Protein AF-A0AAV9DLZ5-F1 (afdb_monomer_lite)

pLDDT: mean 84.82, std 14.74, range [42.62, 97.44]

Organism: Acorus calamus (NCBI:txid4465)

Structure (mmCIF, N/CA/C/O backbone):
data_AF-A0AAV9DLZ5-F1
#
_entry.id   AF-A0AAV9DLZ5-F1
#
loop_
_atom_site.group_PDB
_atom_site.id
_atom_site.type_symbol
_atom_site.label_atom_id
_atom_site.label_alt_id
_atom_site.label_comp_id
_atom_site.label_asym_id
_atom_site.label_entity_id
_atom_site.lab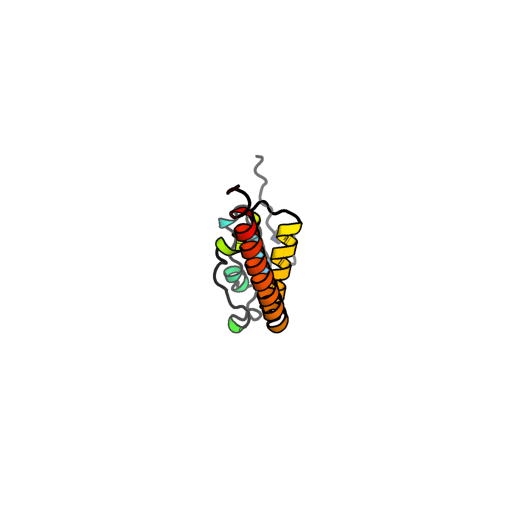el_seq_id
_atom_site.pdbx_PDB_ins_code
_atom_site.Cartn_x
_atom_s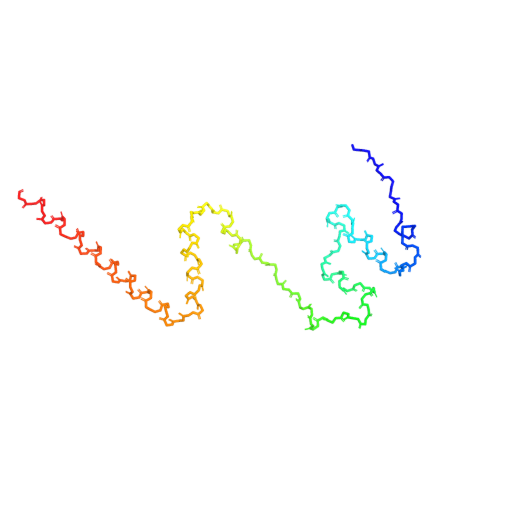ite.Cartn_y
_atom_site.Cartn_z
_atom_site.occupancy
_atom_site.B_iso_or_equiv
_atom_site.auth_seq_id
_atom_site.auth_comp_id
_atom_site.auth_asym_id
_atom_site.auth_atom_id
_atom_site.pdbx_PDB_model_num
ATOM 1 N N . MET A 1 1 ? 12.982 11.615 25.466 1.00 60.56 1 MET A N 1
ATOM 2 C CA . MET A 1 1 ? 11.777 12.144 24.781 1.00 60.56 1 MET A CA 1
ATOM 3 C C . MET A 1 1 ? 10.725 12.467 25.835 1.00 60.56 1 MET A C 1
ATOM 5 O O . MET A 1 1 ? 10.533 11.648 26.725 1.00 60.56 1 MET A O 1
ATOM 9 N N . ARG A 1 2 ? 10.081 13.643 25.800 1.00 72.31 2 ARG A N 1
ATOM 10 C CA . ARG A 1 2 ? 8.965 13.945 26.718 1.00 72.31 2 ARG A CA 1
ATOM 11 C C . ARG A 1 2 ? 7.779 13.046 26.352 1.00 72.31 2 ARG A C 1
ATOM 13 O O . ARG A 1 2 ? 7.341 13.089 25.205 1.00 72.31 2 ARG A O 1
ATOM 20 N N . LYS A 1 3 ? 7.277 12.238 27.293 1.00 67.94 3 LYS A N 1
ATOM 21 C CA . LYS A 1 3 ? 6.024 11.494 27.100 1.00 67.94 3 LYS A CA 1
ATOM 22 C C . LYS A 1 3 ? 4.888 12.515 27.035 1.00 67.94 3 LYS A C 1
ATOM 24 O O . LYS A 1 3 ? 4.614 13.182 28.028 1.00 67.94 3 LYS A O 1
ATOM 29 N N . LYS A 1 4 ? 4.287 12.690 25.856 1.00 77.69 4 LYS A N 1
ATOM 30 C CA . LYS A 1 4 ? 3.040 13.449 25.726 1.00 77.69 4 LYS A CA 1
ATOM 31 C C . LYS A 1 4 ? 1.913 12.572 26.258 1.00 77.69 4 LYS A C 1
ATOM 33 O O . LYS A 1 4 ? 1.814 11.412 25.867 1.00 77.69 4 LYS A O 1
ATOM 38 N N . THR A 1 5 ? 1.096 13.119 27.147 1.00 82.00 5 THR A N 1
ATOM 39 C CA . THR A 1 5 ? -0.140 12.467 27.579 1.00 82.00 5 THR A CA 1
ATOM 40 C C . THR A 1 5 ? -1.044 12.293 26.364 1.00 82.00 5 THR A C 1
ATOM 42 O O . THR A 1 5 ? -1.199 13.230 25.576 1.00 82.00 5 THR A O 1
ATOM 45 N N . LEU A 1 6 ? -1.598 11.094 26.189 1.00 83.19 6 LEU A N 1
ATOM 46 C CA . LEU A 1 6 ? -2.576 10.840 25.138 1.00 83.19 6 LEU A CA 1
ATOM 47 C C . LEU A 1 6 ? -3.831 11.666 25.429 1.00 83.19 6 LEU A C 1
ATOM 49 O O . LEU A 1 6 ? -4.331 11.666 26.552 1.00 83.19 6 LEU A O 1
ATOM 53 N N . VAL A 1 7 ? -4.309 12.385 24.419 1.00 90.06 7 VAL A N 1
ATOM 54 C CA . VAL A 1 7 ? -5.599 13.075 24.463 1.00 90.06 7 VAL A CA 1
ATOM 55 C C . VAL A 1 7 ? -6.603 12.154 23.773 1.00 90.06 7 VAL A C 1
ATOM 57 O O . VAL A 1 7 ? -6.387 11.862 22.595 1.00 90.06 7 VAL A O 1
ATOM 60 N N . PRO A 1 8 ? -7.659 11.684 24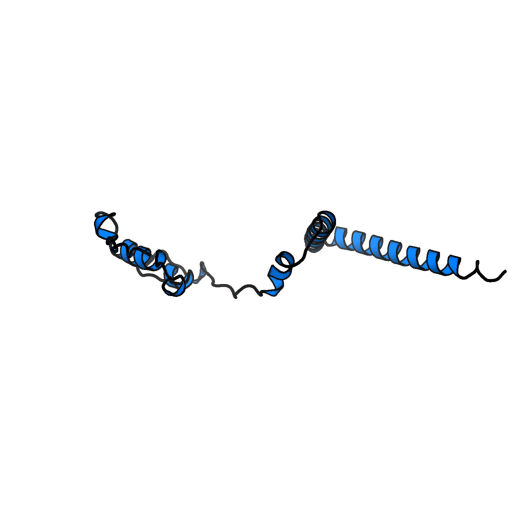.463 1.00 92.19 8 PRO A N 1
ATOM 61 C CA . PRO A 1 8 ? -8.683 10.842 23.850 1.00 92.19 8 PRO A CA 1
ATOM 62 C C . PRO A 1 8 ? -9.307 11.529 22.637 1.00 92.19 8 PRO A C 1
ATOM 64 O O . PRO A 1 8 ? -9.613 12.726 22.689 1.00 92.19 8 PRO A O 1
ATOM 67 N N . PHE A 1 9 ? -9.534 10.794 21.546 1.00 94.56 9 PHE A N 1
ATOM 68 C CA . PHE A 1 9 ? -10.106 11.415 20.350 1.00 94.56 9 PHE A CA 1
ATOM 69 C C . PHE A 1 9 ? -11.551 11.869 20.547 1.00 94.56 9 PHE A C 1
ATOM 71 O O . PHE A 1 9 ? -11.934 12.869 19.948 1.00 94.56 9 PHE A O 1
ATOM 78 N N . SER A 1 10 ? -12.299 11.253 21.460 1.00 95.38 10 SER A N 1
ATOM 79 C CA . SER A 1 10 ? -13.630 11.720 21.871 1.00 95.38 10 SER A CA 1
ATOM 80 C C . SER A 1 10 ? -13.628 13.142 22.438 1.00 95.38 10 SER A C 1
ATOM 82 O O . SER A 1 10 ? -14.591 13.876 22.256 1.00 95.38 10 SER A O 1
ATOM 84 N N . GLN A 1 11 ? -12.538 13.579 23.078 1.00 95.06 11 GLN A N 1
ATOM 85 C CA . GLN A 1 11 ? -12.420 14.959 23.555 1.00 95.06 11 GLN A CA 1
ATOM 86 C C . GLN A 1 11 ? -12.191 15.941 22.400 1.00 95.06 11 GLN A C 1
ATOM 88 O O . GLN A 1 11 ? -12.624 17.090 22.457 1.00 95.06 11 GLN A O 1
ATOM 93 N N . LYS A 1 12 ? -11.468 15.506 21.364 1.00 94.31 12 LYS A N 1
ATOM 94 C CA . LYS A 1 12 ? -11.122 16.347 20.214 1.00 94.31 12 LYS A CA 1
ATOM 95 C C . LYS A 1 12 ? -12.233 16.387 19.163 1.00 94.31 12 LYS A C 1
ATOM 97 O O . LYS A 1 12 ? -12.375 17.395 18.477 1.00 94.31 12 LYS A O 1
ATOM 102 N N . PHE A 1 13 ? -12.995 15.305 19.055 1.00 96.25 13 PHE A N 1
ATOM 103 C CA . PHE A 1 13 ? -14.080 15.105 18.103 1.00 96.25 13 PHE A CA 1
ATOM 104 C C . PHE A 1 13 ? -15.330 14.611 18.856 1.00 96.25 13 PHE A C 1
ATOM 106 O O . PHE A 1 13 ? -15.662 13.429 18.779 1.00 96.25 13 PHE A O 1
ATOM 113 N N . PRO A 1 14 ? -16.004 15.489 19.620 1.00 95.62 14 PRO A N 1
ATOM 114 C CA . PRO A 1 14 ? -17.108 15.092 20.499 1.00 95.62 14 PRO A CA 1
ATOM 115 C C . PRO A 1 14 ? -18.336 14.555 19.752 1.00 95.62 14 PRO A C 1
ATOM 117 O O . PRO A 1 14 ? -19.050 13.719 20.294 1.00 95.62 14 PRO A O 1
ATOM 120 N N . ASP A 1 15 ? -18.550 14.993 18.510 1.00 96.62 15 ASP A N 1
ATOM 121 C CA . ASP A 1 15 ? -19.725 14.633 17.703 1.00 96.62 15 ASP A CA 1
ATOM 122 C C . ASP A 1 15 ? -19.468 13.462 16.738 1.00 96.62 15 ASP A C 1
ATOM 124 O O . ASP A 1 15 ? -20.327 13.111 15.930 1.00 96.62 15 ASP A O 1
ATOM 128 N N . ALA A 1 16 ? -18.266 12.881 16.765 1.00 96.50 16 ALA A N 1
ATOM 129 C CA . ALA A 1 16 ? -17.905 11.784 15.878 1.00 96.50 16 ALA A CA 1
ATOM 130 C C . ALA A 1 16 ? -18.469 10.443 16.371 1.00 96.50 16 ALA A C 1
ATOM 132 O O . ALA A 1 16 ? -18.589 10.199 17.572 1.00 96.50 16 ALA A O 1
ATOM 133 N N . ASP A 1 17 ? -18.754 9.544 15.426 1.00 95.50 17 ASP A N 1
ATOM 134 C CA . ASP A 1 17 ? -19.210 8.191 15.736 1.00 95.50 17 ASP A CA 1
ATOM 135 C C . ASP A 1 17 ? -18.171 7.445 16.609 1.00 95.50 17 ASP A C 1
ATOM 137 O O . ASP A 1 17 ? -16.988 7.385 16.247 1.00 95.50 17 ASP A O 1
ATOM 141 N N . PRO A 1 18 ? -18.572 6.846 17.746 1.00 95.88 18 PRO A N 1
ATOM 142 C CA . PRO A 1 18 ? -17.643 6.153 18.638 1.00 95.88 18 PRO A CA 1
ATOM 143 C C . PRO A 1 18 ? -16.872 4.996 17.984 1.00 95.88 18 PRO A C 1
ATOM 145 O O . PRO A 1 18 ? -15.717 4.745 18.341 1.00 95.88 18 PRO A O 1
ATOM 148 N N . SER A 1 19 ? -17.478 4.290 17.026 1.00 94.81 19 SER A N 1
ATOM 149 C CA . SER A 1 19 ? -16.819 3.220 16.267 1.00 94.81 19 SER A CA 1
ATOM 150 C C . SER A 1 19 ? -15.768 3.790 15.316 1.00 94.81 19 SER A C 1
ATOM 152 O O . SER A 1 19 ? -14.673 3.232 15.232 1.00 94.81 19 SER A O 1
ATOM 154 N N . ALA A 1 20 ? -16.045 4.939 14.686 1.00 95.81 20 ALA A N 1
ATOM 155 C CA . ALA A 1 20 ? -15.062 5.657 13.869 1.00 95.81 20 ALA A CA 1
ATOM 156 C C . ALA A 1 20 ? -13.845 6.073 14.701 1.00 95.81 20 ALA A C 1
ATOM 158 O O . ALA A 1 20 ? -12.701 5.887 14.283 1.00 95.81 20 ALA A O 1
ATOM 159 N N . LEU A 1 21 ? -14.088 6.610 15.902 1.00 96.94 21 LEU A N 1
ATOM 160 C CA . LEU A 1 21 ? -13.023 7.032 16.810 1.00 96.94 21 LEU A CA 1
ATOM 161 C C . LEU A 1 21 ? -12.162 5.852 17.265 1.00 96.94 21 LEU A C 1
ATOM 163 O O . LEU A 1 21 ? -10.938 5.960 17.242 1.00 96.94 21 LEU A O 1
ATOM 167 N N . ARG A 1 22 ? -12.774 4.710 17.599 1.00 95.06 22 ARG A N 1
ATOM 168 C CA . ARG A 1 22 ? -12.042 3.489 17.972 1.00 95.06 22 ARG A CA 1
ATOM 169 C C . ARG A 1 22 ? -11.146 2.987 16.838 1.00 95.06 22 ARG A C 1
ATOM 171 O O . ARG A 1 22 ? -9.998 2.614 17.084 1.00 95.06 22 ARG A O 1
ATOM 178 N N . LEU A 1 23 ? -11.649 2.977 15.603 1.00 96.81 23 LEU A N 1
ATOM 179 C CA . LEU A 1 23 ? -10.842 2.613 14.438 1.00 96.81 23 LEU A CA 1
ATOM 180 C C . LEU A 1 23 ? -9.692 3.615 14.235 1.00 96.81 23 LEU A C 1
ATOM 182 O O . LEU A 1 23 ? -8.546 3.212 14.032 1.00 96.81 23 LEU A O 1
ATOM 186 N N . LEU A 1 24 ? -9.971 4.915 14.362 1.00 96.62 24 LEU A N 1
ATOM 187 C CA . LEU A 1 24 ? -8.978 5.980 14.217 1.00 96.62 24 LEU A CA 1
ATOM 188 C C . LEU A 1 24 ? -7.847 5.883 15.255 1.00 96.62 24 LEU A C 1
ATOM 190 O O . LEU A 1 24 ? -6.686 6.098 14.905 1.00 96.62 24 LEU A O 1
ATOM 194 N N . GLU A 1 25 ? -8.158 5.535 16.507 1.00 94.44 25 GLU A N 1
ATOM 195 C CA . GLU A 1 25 ? -7.157 5.303 17.562 1.00 94.44 25 GLU A CA 1
ATOM 196 C C . GLU A 1 25 ? -6.171 4.192 17.185 1.00 94.44 25 GLU A C 1
ATOM 198 O O . GLU A 1 25 ? -4.964 4.352 17.378 1.00 94.44 25 GLU A O 1
ATOM 203 N N . ARG A 1 26 ? -6.662 3.103 16.581 1.00 95.81 26 ARG A N 1
ATOM 204 C CA . ARG A 1 26 ? -5.821 1.993 16.105 1.00 95.81 26 ARG A CA 1
ATOM 205 C C . ARG A 1 26 ? -4.989 2.387 14.881 1.00 95.81 26 ARG A C 1
ATOM 207 O O . ARG A 1 26 ? -3.803 2.077 14.817 1.00 95.81 26 ARG A O 1
ATOM 214 N N . LEU A 1 27 ? -5.580 3.098 13.918 1.00 97.12 27 LEU A N 1
ATOM 215 C CA . LEU A 1 27 ? -4.888 3.532 12.693 1.00 97.12 27 LEU A CA 1
ATOM 216 C C . LEU A 1 27 ? -3.752 4.525 12.973 1.00 97.12 27 LEU A C 1
ATOM 218 O O . LEU A 1 27 ? -2.714 4.490 12.310 1.00 97.12 27 LEU A O 1
ATOM 222 N N . LEU A 1 28 ? -3.936 5.405 13.960 1.00 95.00 28 LEU A N 1
ATOM 223 C CA . LEU A 1 28 ? -2.956 6.421 14.348 1.00 95.00 28 LEU A CA 1
ATOM 224 C C . LEU A 1 28 ? -2.023 5.964 15.479 1.00 95.00 28 LEU A C 1
ATOM 226 O O . LEU A 1 28 ? -1.387 6.802 16.129 1.00 95.00 28 LEU A O 1
ATOM 230 N N . ALA A 1 29 ? -1.895 4.652 15.698 1.00 93.12 29 ALA A N 1
ATOM 231 C CA . ALA A 1 29 ? -0.935 4.111 16.646 1.00 93.12 29 ALA A CA 1
ATOM 232 C C . ALA A 1 29 ? 0.506 4.511 16.275 1.00 93.12 29 ALA A C 1
ATOM 234 O O . ALA A 1 29 ? 0.902 4.572 15.101 1.00 93.12 29 ALA A O 1
ATOM 235 N N . PHE A 1 30 ? 1.301 4.824 17.302 1.00 91.12 30 PHE A N 1
ATOM 236 C CA . PHE A 1 30 ? 2.673 5.289 17.113 1.00 91.12 30 PHE A CA 1
ATOM 237 C C . PHE A 1 30 ? 3.579 4.168 16.601 1.00 91.12 30 PHE A C 1
ATOM 239 O O . PHE A 1 30 ? 4.305 4.380 15.630 1.00 91.12 30 PHE A O 1
ATOM 246 N N . ASP A 1 31 ? 3.518 2.991 17.231 1.00 94.00 31 ASP A N 1
ATOM 247 C CA . ASP A 1 31 ? 4.198 1.800 16.730 1.00 94.00 31 ASP A CA 1
ATOM 248 C C . ASP A 1 31 ? 3.453 1.293 15.483 1.00 94.00 31 ASP A C 1
ATOM 250 O O . ASP A 1 31 ? 2.249 1.036 15.552 1.00 94.00 31 ASP A O 1
ATOM 254 N N . PRO A 1 32 ? 4.126 1.143 14.328 1.00 95.81 32 PRO A N 1
ATOM 255 C CA . PRO A 1 32 ? 3.513 0.561 13.140 1.00 95.81 32 PRO A CA 1
ATOM 256 C C . PRO A 1 32 ? 2.947 -0.844 13.363 1.00 95.81 32 PRO A C 1
ATOM 258 O O . PRO A 1 32 ? 2.014 -1.219 12.663 1.00 95.81 32 PRO A O 1
ATOM 261 N N . LYS A 1 33 ? 3.490 -1.613 14.317 1.00 95.94 33 LYS A N 1
ATOM 262 C CA . LYS A 1 33 ? 3.017 -2.970 14.635 1.00 95.94 33 LYS A CA 1
ATOM 263 C C . LYS A 1 33 ? 1.667 -2.991 15.345 1.00 95.94 33 LYS A C 1
ATOM 265 O O . LYS A 1 33 ? 0.989 -4.008 15.300 1.00 95.94 33 LYS A O 1
ATOM 270 N N . ASP A 1 34 ? 1.297 -1.884 15.981 1.00 95.06 34 ASP A N 1
ATOM 271 C CA . ASP A 1 34 ? 0.010 -1.739 16.661 1.00 95.06 34 ASP A CA 1
ATOM 272 C C . ASP A 1 34 ? -1.100 -1.297 15.689 1.00 95.06 34 ASP A C 1
ATOM 274 O O . ASP A 1 34 ? -2.277 -1.264 16.057 1.00 95.06 34 ASP A O 1
ATOM 278 N N . ARG A 1 35 ? -0.742 -0.936 14.447 1.00 97.44 35 ARG A N 1
ATOM 279 C CA . ARG A 1 35 ? -1.709 -0.553 13.416 1.00 97.44 35 ARG A CA 1
ATOM 280 C C . ARG A 1 35 ? -2.304 -1.799 12.762 1.00 97.44 35 ARG A C 1
ATOM 282 O O . ARG A 1 35 ? -1.555 -2.728 12.462 1.00 97.44 35 ARG A O 1
ATOM 289 N N . PRO A 1 36 ? -3.617 -1.802 12.480 1.00 96.88 36 PRO A N 1
ATOM 290 C CA . PRO A 1 36 ? -4.224 -2.878 11.715 1.00 96.88 36 PRO A CA 1
ATOM 291 C C . PRO A 1 36 ? -3.705 -2.875 10.275 1.00 96.88 36 PRO A C 1
ATOM 293 O O . PRO A 1 36 ? -3.310 -1.830 9.740 1.00 96.88 36 PRO A O 1
ATOM 296 N N . THR A 1 37 ? -3.753 -4.034 9.625 1.00 94.12 37 THR A N 1
ATOM 297 C CA . THR A 1 37 ? -3.575 -4.108 8.170 1.00 94.12 37 THR A CA 1
ATOM 298 C C . THR A 1 37 ? -4.739 -3.415 7.451 1.00 94.12 37 THR A C 1
ATOM 300 O O . THR A 1 37 ? -5.786 -3.140 8.041 1.00 94.12 37 THR A O 1
ATOM 303 N N . ALA A 1 38 ? -4.578 -3.126 6.155 1.00 92.25 38 ALA A N 1
ATOM 304 C CA . ALA A 1 38 ? -5.671 -2.572 5.354 1.00 92.25 38 ALA A CA 1
ATOM 305 C C . ALA A 1 38 ? -6.901 -3.500 5.348 1.00 92.25 38 ALA A C 1
ATOM 307 O O . ALA A 1 38 ? -8.024 -3.027 5.482 1.00 92.25 38 ALA A O 1
ATOM 308 N N . GLU A 1 39 ? -6.677 -4.813 5.272 1.00 91.44 39 GLU A N 1
ATOM 309 C CA . GLU A 1 39 ? -7.722 -5.840 5.316 1.00 91.44 39 GLU A CA 1
ATOM 310 C C . GLU A 1 39 ? -8.452 -5.855 6.668 1.00 91.44 39 GLU A C 1
ATOM 312 O O . GLU A 1 39 ? -9.679 -5.792 6.719 1.00 91.44 39 GLU A O 1
ATOM 317 N N . GLU A 1 40 ? -7.711 -5.839 7.779 1.00 93.06 40 GLU A N 1
ATOM 318 C CA . GLU A 1 40 ? -8.294 -5.773 9.125 1.00 93.06 40 GLU A CA 1
ATOM 319 C C . GLU A 1 40 ? -9.074 -4.474 9.366 1.00 93.06 40 GLU A C 1
ATOM 321 O O . GLU A 1 40 ? -10.066 -4.476 10.095 1.00 93.06 40 GLU A O 1
ATOM 326 N N . ALA A 1 41 ? -8.623 -3.359 8.783 1.00 94.06 41 ALA A N 1
ATOM 327 C CA . ALA A 1 41 ? -9.299 -2.072 8.893 1.00 94.06 41 ALA A CA 1
ATOM 328 C C . ALA A 1 41 ? -10.606 -2.037 8.087 1.00 94.06 41 ALA A C 1
ATOM 330 O O . ALA A 1 41 ? -11.598 -1.513 8.589 1.00 94.06 41 ALA A O 1
ATOM 331 N N . LEU A 1 42 ? -10.626 -2.605 6.876 1.00 91.50 42 LEU A N 1
ATOM 332 C CA . LEU A 1 42 ? -11.838 -2.716 6.052 1.00 91.50 42 LEU A CA 1
ATOM 333 C C . LEU A 1 42 ? -12.880 -3.651 6.681 1.00 91.50 42 LEU A C 1
ATOM 335 O O . LEU A 1 42 ? -14.077 -3.399 6.570 1.00 91.50 42 LEU A O 1
ATOM 339 N N . ALA A 1 43 ? -12.436 -4.675 7.414 1.00 90.94 43 ALA A N 1
ATOM 340 C CA . ALA A 1 43 ? -13.306 -5.575 8.170 1.00 90.94 43 ALA A CA 1
ATOM 341 C C . ALA A 1 43 ? -13.823 -4.994 9.508 1.00 90.94 43 ALA A C 1
ATOM 343 O O . ALA A 1 43 ? -14.571 -5.674 10.219 1.00 90.94 43 ALA A O 1
ATOM 344 N N . ASP A 1 44 ? -13.430 -3.774 9.899 1.00 95.00 44 ASP A N 1
ATOM 345 C CA . ASP A 1 44 ? -13.870 -3.174 11.165 1.00 95.00 44 ASP A CA 1
ATOM 346 C C . ASP A 1 44 ? -15.394 -2.926 11.165 1.00 95.00 44 ASP A C 1
ATOM 348 O O . ASP A 1 44 ? -15.951 -2.496 10.150 1.00 95.00 44 ASP A O 1
ATOM 352 N N . PRO A 1 45 ? -16.092 -3.119 12.306 1.00 93.56 45 PRO A N 1
ATOM 353 C CA . PRO A 1 45 ? -17.526 -2.848 12.421 1.00 93.56 45 PRO A CA 1
ATOM 354 C C . PRO A 1 45 ? -17.959 -1.452 11.969 1.00 93.56 45 PRO A C 1
ATOM 356 O O . PRO A 1 45 ? -19.120 -1.275 11.605 1.00 93.56 45 PRO A O 1
ATOM 359 N N . TYR A 1 46 ? -17.054 -0.469 11.984 1.00 95.19 46 TYR A N 1
ATOM 360 C CA . TYR A 1 46 ? -17.326 0.860 11.445 1.00 95.19 46 TYR A CA 1
ATOM 361 C C . TYR A 1 46 ? -17.762 0.840 9.966 1.00 95.19 46 TYR A C 1
ATOM 363 O O . TYR A 1 46 ? -18.609 1.638 9.573 1.00 95.19 46 TYR A O 1
ATOM 371 N N . PHE A 1 47 ? -17.252 -0.096 9.160 1.00 93.25 47 PHE A N 1
ATOM 372 C CA . PHE A 1 47 ? -17.621 -0.254 7.747 1.00 93.25 47 PHE A CA 1
ATOM 373 C C . PHE A 1 47 ? -18.714 -1.308 7.511 1.00 93.25 47 PHE A C 1
ATOM 375 O O . PHE A 1 47 ? -18.943 -1.725 6.371 1.00 93.25 47 PHE A O 1
ATOM 382 N N . CYS A 1 48 ? -19.416 -1.747 8.561 1.00 90.88 48 CYS A N 1
ATOM 383 C CA . CYS A 1 48 ? -20.500 -2.716 8.428 1.00 90.88 48 CYS A CA 1
ATOM 384 C C . CYS A 1 48 ? -21.571 -2.209 7.446 1.00 90.88 48 CYS A C 1
ATOM 386 O O . CYS A 1 48 ? -22.081 -1.097 7.572 1.00 90.88 48 CYS A O 1
ATOM 388 N N . GLY A 1 49 ? -21.903 -3.030 6.447 1.00 89.19 49 GLY A N 1
ATOM 389 C CA . GLY A 1 49 ? -22.842 -2.678 5.377 1.00 89.19 49 GLY A CA 1
ATOM 390 C C . GLY A 1 49 ? -22.227 -1.921 4.194 1.00 89.19 49 GLY A C 1
ATOM 391 O O . GLY A 1 49 ? -22.912 -1.739 3.190 1.00 89.19 49 GLY A O 1
ATOM 392 N N . LEU A 1 50 ? -20.953 -1.522 4.279 1.00 89.50 50 LEU A N 1
ATOM 393 C CA . LEU A 1 50 ? -20.188 -0.949 3.165 1.00 89.50 50 LEU A CA 1
ATOM 394 C C . LEU A 1 50 ? -19.145 -1.928 2.618 1.00 89.50 50 LEU A C 1
ATOM 396 O O . LEU A 1 50 ? -18.983 -2.008 1.402 1.00 89.50 50 LEU A O 1
ATOM 400 N N . ALA A 1 51 ? -18.470 -2.669 3.502 1.00 86.00 51 ALA A N 1
ATOM 401 C CA . ALA A 1 51 ? -17.417 -3.608 3.127 1.00 86.00 51 ALA A CA 1
ATOM 402 C C . ALA A 1 51 ? -17.954 -4.746 2.243 1.00 86.00 51 ALA A C 1
ATOM 404 O O . ALA A 1 51 ? -18.996 -5.346 2.536 1.00 86.00 51 ALA A O 1
ATOM 405 N N . ASN A 1 52 ? -17.227 -5.061 1.169 1.00 86.38 52 ASN A N 1
ATOM 406 C CA . ASN A 1 52 ? -17.550 -6.172 0.278 1.00 86.38 52 ASN A CA 1
ATOM 407 C C . ASN A 1 52 ? -16.278 -6.902 -0.163 1.00 86.38 52 ASN A C 1
ATOM 409 O O . ASN A 1 52 ? -15.576 -6.445 -1.062 1.00 86.38 52 ASN A O 1
ATOM 413 N N . VAL A 1 53 ? -16.053 -8.084 0.414 1.00 82.38 53 VAL A N 1
ATOM 414 C CA . VAL A 1 53 ? -14.871 -8.922 0.162 1.00 82.38 53 VAL A CA 1
ATOM 415 C C . VAL A 1 53 ? -14.705 -9.266 -1.322 1.00 82.38 53 VAL A C 1
ATOM 417 O O . VAL A 1 53 ? -13.589 -9.240 -1.831 1.00 82.38 53 VAL A O 1
ATOM 420 N N . ASP A 1 54 ? -15.799 -9.496 -2.053 1.00 87.00 54 ASP A N 1
ATOM 421 C CA . ASP A 1 54 ? -15.735 -9.824 -3.486 1.00 87.00 54 ASP A CA 1
ATOM 422 C C . ASP A 1 54 ? -15.250 -8.638 -4.338 1.00 87.00 54 ASP A C 1
ATOM 424 O O . ASP A 1 54 ? -14.773 -8.817 -5.459 1.00 87.00 54 ASP A O 1
ATOM 428 N N . ARG A 1 55 ? -15.388 -7.410 -3.821 1.00 89.06 55 ARG A N 1
ATOM 429 C CA . ARG A 1 55 ? -14.919 -6.169 -4.461 1.00 89.06 55 ARG A CA 1
ATOM 430 C C . ARG A 1 55 ? -13.610 -5.644 -3.874 1.00 89.06 55 ARG A C 1
ATOM 432 O O . ARG A 1 55 ? -13.042 -4.709 -4.435 1.00 89.06 55 ARG A O 1
ATOM 439 N N . GLU A 1 56 ? -13.130 -6.246 -2.792 1.00 88.62 56 GLU A N 1
ATOM 440 C CA . GLU A 1 56 ? -11.926 -5.858 -2.056 1.00 88.62 56 GLU A CA 1
ATOM 441 C C . GLU A 1 56 ? -10.945 -7.044 -1.967 1.00 88.62 56 GLU A C 1
ATOM 443 O O . GLU A 1 56 ? -10.592 -7.478 -0.870 1.00 88.62 56 GLU A O 1
ATOM 448 N N . PRO A 1 57 ? -10.504 -7.619 -3.105 1.00 87.31 57 PRO A N 1
ATOM 449 C CA . PRO A 1 57 ? -9.623 -8.774 -3.077 1.00 87.31 57 PRO A CA 1
ATOM 450 C C . PRO A 1 57 ? -8.233 -8.399 -2.551 1.00 87.31 57 PRO A C 1
ATOM 452 O O . PRO A 1 57 ? -7.555 -7.518 -3.086 1.00 87.31 57 PRO A O 1
ATOM 455 N N . SER A 1 58 ? -7.773 -9.137 -1.544 1.00 84.75 58 SER A N 1
ATOM 456 C CA . SER A 1 58 ? -6.379 -9.116 -1.107 1.00 84.75 58 SER A CA 1
ATOM 457 C C . SER A 1 58 ? -5.480 -9.745 -2.177 1.00 84.75 58 SER A C 1
ATOM 459 O O . SER A 1 58 ? -5.791 -10.796 -2.741 1.00 84.75 58 SER A O 1
ATOM 461 N N . THR A 1 59 ? -4.339 -9.111 -2.451 1.00 85.44 59 THR A N 1
ATOM 462 C CA . THR A 1 59 ? -3.299 -9.654 -3.336 1.00 85.44 59 THR A CA 1
ATOM 463 C C . THR A 1 59 ? -2.108 -10.158 -2.529 1.00 85.44 59 THR A C 1
ATOM 465 O O . THR A 1 59 ? -1.911 -9.782 -1.371 1.00 85.44 59 THR A O 1
ATOM 468 N N . GLN A 1 60 ? -1.301 -11.023 -3.139 1.00 86.81 60 GLN A N 1
ATOM 469 C CA . GLN A 1 60 ? -0.063 -11.485 -2.526 1.00 86.81 60 GLN A CA 1
ATOM 470 C C . GLN A 1 60 ? 0.925 -10.326 -2.388 1.00 86.81 60 GLN A C 1
ATOM 472 O O . GLN A 1 60 ? 0.946 -9.396 -3.196 1.00 86.81 60 GLN A O 1
ATOM 477 N N . ALA A 1 61 ? 1.765 -10.396 -1.356 1.00 88.12 61 ALA A N 1
ATOM 478 C CA . ALA A 1 61 ? 2.837 -9.432 -1.188 1.00 88.12 61 ALA A CA 1
ATOM 479 C C . ALA A 1 61 ? 3.736 -9.441 -2.430 1.00 88.12 61 ALA A C 1
ATOM 481 O O . ALA A 1 61 ? 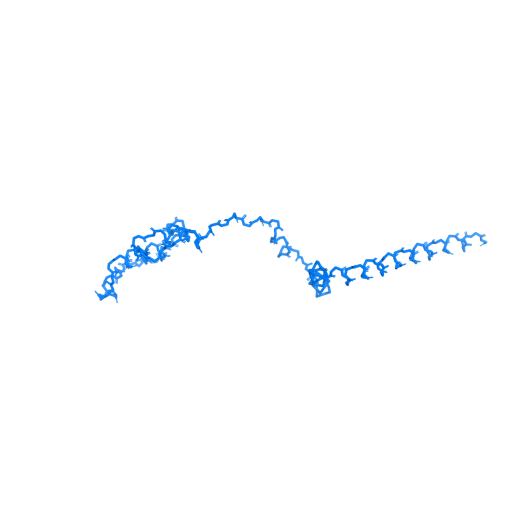4.221 -10.494 -2.850 1.00 88.12 61 ALA A O 1
ATOM 482 N N . ILE A 1 62 ? 3.968 -8.255 -2.987 1.00 89.62 62 ILE A N 1
ATOM 483 C CA . ILE A 1 62 ? 4.850 -8.079 -4.133 1.00 89.62 62 ILE A CA 1
ATOM 484 C C . ILE A 1 62 ? 6.258 -8.559 -3.761 1.00 89.62 62 ILE A C 1
ATOM 486 O O . ILE A 1 62 ? 6.791 -8.228 -2.693 1.00 89.62 62 ILE A O 1
ATOM 490 N N . SER A 1 63 ? 6.867 -9.359 -4.638 1.00 91.56 63 SER A N 1
ATOM 491 C CA . SER A 1 63 ? 8.216 -9.874 -4.416 1.00 91.56 63 SER A CA 1
ATOM 492 C C . SER A 1 63 ? 9.224 -8.730 -4.335 1.00 91.56 63 SER A C 1
ATOM 494 O O . SER A 1 63 ? 9.196 -7.795 -5.130 1.00 91.56 63 SER A O 1
ATOM 496 N N . LYS A 1 64 ? 10.210 -8.842 -3.435 1.00 86.50 64 LYS A N 1
ATOM 497 C CA . LYS A 1 64 ? 11.332 -7.885 -3.377 1.00 86.50 64 LYS A CA 1
ATOM 498 C C . LYS A 1 64 ? 12.104 -7.800 -4.696 1.00 86.50 64 LYS A C 1
ATOM 500 O O . LYS A 1 64 ? 12.758 -6.790 -4.933 1.00 86.50 64 LYS A O 1
ATOM 505 N N . LEU A 1 65 ? 12.034 -8.849 -5.521 1.00 86.06 65 LEU A N 1
ATOM 506 C CA . LEU A 1 65 ? 12.650 -8.879 -6.845 1.00 86.06 65 LEU A CA 1
ATOM 507 C C . LEU A 1 65 ? 12.059 -7.812 -7.775 1.00 86.06 65 LEU A C 1
ATOM 509 O O . LEU A 1 65 ? 12.802 -7.212 -8.544 1.00 86.06 65 LEU A O 1
ATOM 513 N N . GLU A 1 66 ? 10.762 -7.514 -7.657 1.00 87.12 66 GLU A N 1
ATOM 514 C CA . GLU A 1 66 ? 10.114 -6.481 -8.477 1.00 87.12 66 GLU A CA 1
ATOM 515 C C . GLU A 1 66 ? 10.658 -5.080 -8.178 1.00 87.12 66 GLU A C 1
ATOM 517 O O . GLU A 1 66 ? 10.694 -4.238 -9.064 1.00 87.12 66 GLU A O 1
ATOM 522 N N . PHE A 1 67 ? 11.179 -4.848 -6.970 1.00 88.56 67 PHE A N 1
ATOM 523 C CA . PHE A 1 67 ? 11.790 -3.577 -6.564 1.00 88.56 67 PHE A CA 1
ATOM 524 C C . PHE A 1 67 ? 13.314 -3.539 -6.753 1.00 88.56 67 PHE A C 1
ATOM 526 O O . PHE A 1 67 ? 13.983 -2.606 -6.304 1.00 88.56 67 PHE A O 1
ATOM 533 N N . GLU A 1 68 ? 13.918 -4.535 -7.411 1.00 85.19 68 GLU A N 1
ATOM 534 C CA . GLU A 1 68 ? 15.374 -4.555 -7.607 1.00 85.19 68 GLU A CA 1
ATOM 535 C C . GLU A 1 68 ? 15.904 -3.354 -8.387 1.00 85.19 68 GLU A C 1
ATOM 537 O O . GLU A 1 68 ? 17.054 -2.956 -8.178 1.00 85.19 68 GLU A O 1
ATOM 542 N N . PHE A 1 69 ? 15.092 -2.778 -9.275 1.00 81.94 69 PHE A N 1
ATOM 543 C CA . PHE A 1 69 ? 15.486 -1.621 -10.074 1.00 81.94 69 PHE A CA 1
ATOM 544 C C . PHE A 1 69 ? 15.871 -0.418 -9.197 1.00 81.94 69 PHE A C 1
ATOM 546 O O . PHE A 1 69 ? 16.799 0.302 -9.555 1.00 81.94 69 PHE A O 1
ATOM 553 N N . GLU A 1 70 ? 15.260 -0.249 -8.016 1.00 84.00 70 GLU A N 1
ATOM 554 C CA . GLU A 1 70 ? 15.582 0.839 -7.076 1.00 84.00 70 GLU A CA 1
ATOM 555 C C . GLU A 1 70 ? 16.987 0.708 -6.478 1.00 84.00 70 GLU A C 1
ATOM 557 O O . GLU A 1 70 ? 17.613 1.691 -6.081 1.00 84.00 70 GLU A O 1
ATOM 562 N N . ARG A 1 71 ? 17.507 -0.522 -6.409 1.00 86.06 71 ARG A N 1
ATOM 563 C CA . ARG A 1 71 ? 18.841 -0.804 -5.865 1.00 86.06 71 ARG A CA 1
ATOM 564 C C . ARG A 1 71 ? 19.947 -0.665 -6.908 1.00 86.06 71 ARG A C 1
ATOM 566 O O . ARG A 1 71 ? 21.125 -0.674 -6.539 1.00 86.06 71 ARG A O 1
ATOM 573 N N . ARG A 1 72 ? 19.602 -0.567 -8.195 1.00 86.81 72 ARG A N 1
ATOM 574 C CA . ARG A 1 72 ? 20.564 -0.429 -9.295 1.00 86.81 72 ARG A CA 1
ATOM 575 C C . ARG A 1 72 ? 20.871 1.050 -9.521 1.00 86.81 72 ARG A C 1
ATOM 577 O O . ARG A 1 72 ? 19.982 1.892 -9.545 1.00 86.81 72 ARG A O 1
ATOM 584 N N . LYS A 1 73 ? 22.148 1.377 -9.725 1.00 89.00 73 LYS A N 1
ATOM 585 C CA . LYS A 1 73 ? 22.528 2.700 -10.234 1.00 89.00 73 LYS A CA 1
ATOM 586 C C . LYS A 1 73 ? 22.276 2.704 -11.736 1.00 89.00 73 LYS A C 1
ATOM 588 O O . LYS A 1 73 ? 23.053 2.109 -12.473 1.00 89.00 73 LYS A O 1
ATOM 593 N N . LEU A 1 74 ? 21.185 3.333 -12.156 1.00 90.25 74 LEU A N 1
ATOM 594 C CA . LEU A 1 74 ? 20.803 3.444 -13.559 1.00 90.25 74 LEU A CA 1
ATOM 595 C C . LEU A 1 74 ? 21.169 4.827 -14.092 1.00 90.25 74 LEU A C 1
ATOM 597 O O . LEU A 1 74 ? 20.953 5.845 -13.427 1.00 90.25 74 LEU A O 1
ATOM 601 N N . THR A 1 75 ? 21.723 4.867 -15.296 1.00 94.06 75 THR A N 1
ATOM 602 C CA . THR A 1 75 ? 21.881 6.110 -16.048 1.00 94.06 75 THR A CA 1
ATOM 603 C C . THR A 1 75 ? 20.559 6.496 -16.713 1.00 94.06 75 THR A C 1
ATOM 605 O O . THR A 1 75 ? 19.614 5.711 -16.793 1.00 94.06 75 THR A O 1
ATOM 608 N N . LYS A 1 76 ? 20.482 7.726 -17.232 1.00 94.00 76 LYS A N 1
ATOM 609 C CA . LYS A 1 76 ? 19.319 8.182 -18.005 1.00 94.00 76 LYS A CA 1
ATOM 610 C C . LYS A 1 76 ? 19.039 7.279 -19.212 1.00 94.00 76 LYS A C 1
ATOM 612 O O . LYS A 1 76 ? 17.877 7.059 -19.547 1.00 94.00 76 LYS A O 1
ATOM 617 N N . ASP A 1 77 ? 20.092 6.793 -19.861 1.00 95.19 77 ASP A N 1
ATOM 618 C CA . ASP A 1 77 ? 19.965 5.956 -21.049 1.00 95.19 77 ASP A CA 1
ATOM 619 C C . ASP A 1 77 ? 19.475 4.550 -20.683 1.00 95.19 77 ASP A C 1
ATOM 621 O O . ASP A 1 77 ? 18.581 4.045 -21.358 1.00 95.19 77 ASP A O 1
ATOM 625 N N . ASP A 1 78 ? 19.926 3.996 -19.551 1.00 91.31 78 ASP A N 1
ATOM 626 C CA . ASP A 1 78 ? 19.412 2.721 -19.030 1.00 91.31 78 ASP A CA 1
ATOM 627 C C . ASP A 1 78 ? 17.913 2.799 -18.711 1.00 91.31 78 ASP A C 1
ATOM 629 O O . ASP A 1 78 ? 17.146 1.919 -19.091 1.00 91.31 78 ASP A O 1
ATOM 633 N N . VAL A 1 79 ? 17.468 3.873 -18.044 1.00 92.44 79 VAL A N 1
ATOM 634 C CA . VAL A 1 79 ? 16.041 4.071 -17.734 1.00 92.44 79 VAL A CA 1
ATOM 635 C C . VAL A 1 79 ? 15.217 4.200 -19.015 1.00 92.44 79 VAL A C 1
ATOM 637 O O . VAL A 1 79 ? 14.134 3.623 -19.103 1.00 92.44 79 VAL A O 1
ATOM 640 N N . ARG A 1 80 ? 15.722 4.924 -20.026 1.00 94.69 80 ARG A N 1
ATOM 641 C CA . ARG A 1 80 ? 15.038 5.043 -21.323 1.00 94.69 80 ARG A CA 1
ATOM 642 C C . ARG A 1 80 ? 14.864 3.675 -21.980 1.00 94.69 80 ARG A C 1
ATOM 644 O O . ARG A 1 80 ? 13.777 3.384 -22.468 1.00 94.69 80 ARG A O 1
ATOM 651 N N . GLU A 1 81 ? 15.911 2.859 -21.974 1.00 91.88 81 GLU A N 1
ATOM 652 C CA . GLU A 1 81 ? 15.880 1.513 -22.544 1.00 91.88 81 GLU A CA 1
ATOM 653 C C . GLU A 1 81 ? 14.902 0.601 -21.791 1.00 91.88 81 GLU A C 1
ATOM 655 O O . GLU A 1 81 ? 14.110 -0.095 -22.421 1.00 91.88 81 GLU A O 1
ATOM 660 N N . LEU A 1 82 ? 14.893 0.639 -20.454 1.00 91.75 82 LEU A N 1
ATOM 661 C CA . LEU A 1 82 ? 13.952 -0.141 -19.642 1.00 91.75 82 LEU A CA 1
ATOM 662 C C . LEU A 1 82 ? 12.494 0.236 -19.930 1.00 91.75 82 LEU A C 1
ATOM 664 O O . LEU A 1 82 ? 11.672 -0.648 -20.152 1.00 91.75 82 LEU A O 1
ATOM 668 N N . ILE A 1 83 ? 12.187 1.535 -19.997 1.00 93.62 83 ILE A N 1
ATOM 669 C CA . ILE A 1 83 ? 10.842 2.014 -20.350 1.00 93.62 83 ILE A CA 1
ATOM 670 C C . ILE A 1 83 ? 10.472 1.569 -21.767 1.00 93.62 83 ILE A C 1
ATOM 672 O O . ILE A 1 83 ? 9.346 1.140 -22.006 1.00 93.62 83 ILE A O 1
ATOM 676 N N . TYR A 1 84 ? 11.403 1.664 -22.718 1.00 94.81 84 TYR A N 1
ATOM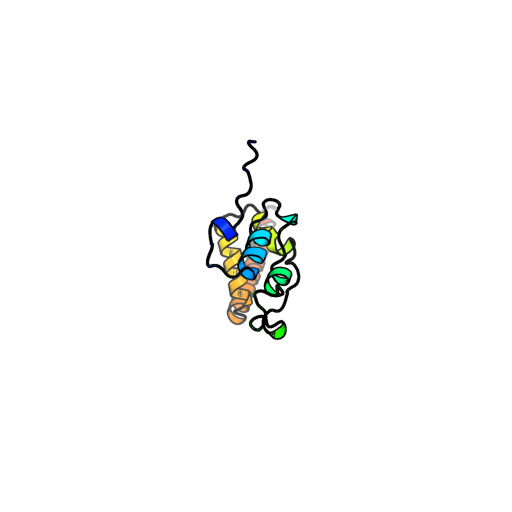 677 C CA . TYR A 1 84 ? 11.130 1.254 -24.089 1.00 94.81 84 TYR A CA 1
ATOM 678 C C . TYR A 1 84 ? 10.845 -0.249 -24.187 1.00 94.81 84 TYR A C 1
ATOM 680 O O . TYR A 1 84 ? 9.893 -0.640 -24.856 1.00 94.81 84 TYR A O 1
ATOM 688 N N . ARG A 1 85 ? 11.595 -1.087 -23.463 1.00 92.44 85 ARG A N 1
ATOM 689 C CA . ARG A 1 85 ? 11.347 -2.536 -23.393 1.00 92.44 85 ARG A CA 1
ATOM 690 C C . ARG A 1 85 ? 9.981 -2.875 -22.807 1.00 92.44 85 ARG A C 1
ATOM 692 O O . ARG A 1 85 ? 9.297 -3.713 -23.384 1.00 92.44 85 ARG A O 1
ATOM 699 N N . GLU A 1 86 ? 9.574 -2.191 -21.739 1.00 94.25 86 GLU A N 1
ATOM 700 C CA . GLU A 1 86 ? 8.230 -2.341 -21.167 1.00 94.25 86 GLU A CA 1
ATOM 701 C C . GLU A 1 86 ? 7.158 -2.015 -22.216 1.00 94.25 86 GLU A C 1
ATOM 703 O O . GLU A 1 86 ? 6.227 -2.783 -22.423 1.00 94.25 86 GLU A O 1
ATOM 708 N N . ILE A 1 87 ? 7.315 -0.914 -22.964 1.00 96.31 87 ILE A N 1
ATOM 709 C CA . ILE A 1 87 ? 6.380 -0.557 -24.043 1.00 96.31 87 ILE A CA 1
ATOM 710 C C . ILE A 1 87 ? 6.324 -1.662 -25.105 1.00 96.31 87 ILE A C 1
ATOM 712 O O . ILE A 1 87 ? 5.231 -2.019 -25.549 1.00 96.31 87 ILE A O 1
ATOM 716 N N . LEU A 1 88 ? 7.472 -2.209 -25.518 1.00 96.31 88 LEU A N 1
ATOM 717 C CA . LEU A 1 88 ? 7.528 -3.263 -26.533 1.00 96.31 88 LEU A CA 1
ATOM 718 C C . LEU A 1 88 ? 6.792 -4.539 -26.104 1.00 96.31 88 LEU A C 1
ATOM 720 O O . LEU A 1 88 ? 6.193 -5.190 -26.960 1.00 96.31 88 LEU A O 1
ATOM 724 N N . GLU A 1 89 ? 6.778 -4.874 -24.812 1.00 95.38 89 GLU A N 1
ATOM 725 C CA . GLU A 1 89 ? 6.043 -6.033 -24.287 1.00 95.38 89 GLU A CA 1
ATOM 726 C C . GLU A 1 89 ? 4.543 -5.972 -24.627 1.00 95.38 89 GLU A C 1
ATOM 728 O O . GLU A 1 89 ? 3.951 -6.975 -25.031 1.00 95.38 89 GLU A O 1
ATOM 733 N N . TYR A 1 90 ? 3.948 -4.776 -24.594 1.00 96.19 90 TYR A N 1
ATOM 734 C CA . TYR A 1 90 ? 2.545 -4.555 -24.965 1.00 96.19 90 TYR A CA 1
ATOM 735 C C . TYR A 1 90 ? 2.323 -4.323 -26.476 1.00 96.19 90 TYR A C 1
ATOM 737 O O . TYR A 1 90 ? 1.174 -4.249 -26.917 1.00 96.19 90 TYR A O 1
ATOM 745 N N . HIS A 1 91 ? 3.386 -4.225 -27.288 1.00 95.38 91 HIS A N 1
ATOM 746 C CA . HIS A 1 91 ? 3.322 -3.925 -28.728 1.00 95.38 91 HIS A CA 1
ATOM 747 C C . HIS A 1 91 ? 4.060 -4.992 -29.563 1.00 95.38 91 HIS A C 1
ATOM 749 O O . HIS A 1 91 ? 5.174 -4.757 -30.046 1.00 95.38 91 HIS A O 1
ATOM 755 N N . PRO A 1 92 ? 3.440 -6.162 -29.819 1.00 93.81 92 PRO A N 1
ATOM 756 C CA . PRO A 1 92 ? 4.132 -7.332 -30.371 1.00 93.81 92 PRO A CA 1
ATOM 757 C C . PRO A 1 92 ? 4.729 -7.109 -31.768 1.00 93.81 92 PRO A C 1
ATOM 759 O O . PRO A 1 92 ? 5.774 -7.673 -32.084 1.00 93.81 92 PRO A O 1
ATOM 762 N N . GLN A 1 93 ? 4.104 -6.277 -32.607 1.00 94.19 93 GLN A N 1
ATOM 763 C CA . GLN A 1 93 ? 4.633 -5.948 -33.939 1.00 94.19 93 GLN A CA 1
ATOM 764 C C . GLN A 1 93 ? 5.926 -5.125 -33.841 1.00 94.19 93 GLN A C 1
ATOM 766 O O . GLN A 1 93 ? 6.922 -5.459 -34.477 1.00 94.19 93 GLN A O 1
ATOM 771 N N . MET A 1 94 ? 5.944 -4.109 -32.974 1.00 92.81 94 MET A N 1
ATOM 772 C CA . MET A 1 94 ? 7.134 -3.287 -32.737 1.00 92.81 94 MET A CA 1
ATOM 773 C C . MET A 1 94 ? 8.252 -4.093 -32.071 1.00 92.81 94 MET A C 1
ATOM 775 O O . MET A 1 94 ? 9.421 -3.918 -32.406 1.00 92.81 94 MET A O 1
ATOM 779 N N . LEU A 1 95 ? 7.906 -5.018 -31.168 1.00 92.81 95 LEU A N 1
ATOM 780 C CA . LEU A 1 95 ? 8.876 -5.928 -30.558 1.00 92.81 95 LEU A CA 1
ATOM 781 C C . LEU A 1 95 ? 9.554 -6.812 -31.613 1.00 92.81 95 LEU A C 1
ATOM 783 O O . LEU A 1 95 ? 10.772 -6.981 -31.582 1.00 92.81 95 LEU A O 1
ATOM 787 N N . GLN A 1 96 ? 8.794 -7.343 -32.576 1.00 90.88 96 GLN A N 1
ATOM 788 C CA . GLN A 1 96 ? 9.357 -8.136 -33.673 1.00 90.88 96 GLN A CA 1
ATOM 789 C C . GLN A 1 96 ? 10.341 -7.327 -34.527 1.00 90.88 96 GLN A C 1
ATOM 791 O O . GLN A 1 96 ? 11.402 -7.840 -34.886 1.00 90.88 96 GLN A O 1
ATOM 796 N N . GLU A 1 97 ? 10.015 -6.075 -34.843 1.00 90.25 97 GLU A N 1
ATOM 797 C CA . GLU A 1 97 ? 10.904 -5.178 -35.591 1.00 90.25 97 GLU A CA 1
ATOM 798 C C . GLU A 1 97 ? 12.169 -4.834 -34.800 1.00 90.25 97 GLU A C 1
ATOM 800 O O . GLU A 1 97 ? 13.275 -4.927 -35.338 1.00 90.25 97 GLU A O 1
ATOM 805 N N . TYR A 1 98 ? 12.022 -4.521 -33.511 1.00 88.75 98 TYR A N 1
ATOM 806 C CA . TYR A 1 98 ? 13.139 -4.244 -32.610 1.00 88.75 98 TYR A CA 1
ATOM 807 C C . TYR A 1 98 ? 14.102 -5.437 -32.511 1.00 88.75 98 TYR A C 1
ATOM 809 O O . TYR A 1 98 ? 15.312 -5.270 -32.681 1.00 88.75 98 TYR A O 1
ATOM 817 N N . LEU A 1 99 ? 13.581 -6.655 -32.318 1.00 88.19 99 LEU A N 1
ATOM 818 C CA . LEU A 1 99 ? 14.398 -7.872 -32.255 1.00 88.19 99 LEU A CA 1
ATOM 819 C C . LEU A 1 99 ? 15.094 -8.166 -33.590 1.00 88.19 99 LEU A C 1
ATOM 821 O O . LEU A 1 99 ? 16.268 -8.533 -33.595 1.00 88.19 99 LEU A O 1
ATOM 825 N N . ARG A 1 100 ? 14.412 -7.970 -34.728 1.00 87.50 100 ARG A N 1
ATOM 826 C CA . ARG A 1 100 ? 15.039 -8.103 -36.056 1.00 87.50 100 ARG A CA 1
ATOM 827 C C . ARG A 1 100 ? 16.198 -7.122 -36.225 1.00 87.50 100 ARG A C 1
ATOM 829 O O . ARG A 1 100 ? 17.270 -7.537 -36.658 1.00 87.50 100 ARG A O 1
ATOM 836 N N . GLY A 1 101 ? 16.007 -5.857 -35.851 1.00 80.69 101 GLY A N 1
ATOM 837 C CA . GLY A 1 101 ? 17.064 -4.844 -35.887 1.00 80.69 101 GLY A CA 1
ATOM 838 C C . GLY A 1 101 ? 18.258 -5.205 -34.996 1.00 80.69 101 GLY A C 1
ATOM 839 O O . GLY A 1 101 ? 19.404 -5.106 -35.433 1.00 80.69 101 GLY A O 1
ATOM 840 N N . ALA A 1 102 ? 18.000 -5.702 -33.783 1.00 75.00 102 ALA A N 1
ATOM 841 C CA . ALA A 1 102 ? 19.042 -6.123 -32.847 1.00 75.00 102 ALA A CA 1
ATOM 842 C C . ALA A 1 102 ? 19.869 -7.318 -33.364 1.00 75.00 102 ALA A C 1
ATOM 844 O O . ALA A 1 102 ? 21.092 -7.326 -33.219 1.00 75.00 102 ALA A O 1
ATOM 845 N N . ILE A 1 103 ? 19.227 -8.301 -34.008 1.00 72.25 103 ILE A N 1
ATOM 846 C CA . ILE A 1 103 ? 19.904 -9.467 -34.604 1.00 72.25 103 ILE A CA 1
ATOM 847 C C . ILE A 1 103 ? 20.824 -9.039 -35.754 1.00 72.25 103 ILE A C 1
ATOM 849 O O . ILE A 1 103 ? 21.959 -9.505 -35.835 1.00 72.25 103 ILE A O 1
ATOM 853 N N . ILE A 1 104 ? 20.364 -8.129 -36.618 1.00 65.19 104 ILE A N 1
ATOM 854 C CA . ILE A 1 104 ? 21.161 -7.627 -37.747 1.00 65.19 104 ILE A CA 1
ATOM 855 C C . ILE A 1 104 ? 22.415 -6.905 -37.236 1.00 65.19 104 ILE A C 1
ATOM 857 O O . ILE A 1 104 ? 23.516 -7.186 -37.709 1.00 65.19 104 ILE A O 1
ATOM 861 N N . LEU A 1 105 ? 22.283 -6.044 -36.222 1.00 62.56 105 LEU A N 1
ATOM 862 C CA . LEU A 1 105 ? 23.426 -5.355 -35.612 1.00 62.56 105 LEU A CA 1
ATOM 863 C C . LEU A 1 105 ? 24.424 -6.331 -34.973 1.00 62.56 105 LEU A C 1
ATOM 865 O O . LEU A 1 105 ? 25.625 -6.188 -35.186 1.00 62.56 105 LEU A O 1
ATOM 869 N N . ALA A 1 106 ? 23.942 -7.349 -34.252 1.00 61.84 106 ALA A N 1
ATOM 870 C CA . ALA A 1 106 ? 24.796 -8.386 -33.669 1.00 61.84 106 ALA A CA 1
ATOM 871 C C . ALA A 1 106 ? 25.528 -9.224 -34.735 1.00 61.84 106 ALA A C 1
ATOM 873 O O . ALA A 1 106 ? 26.664 -9.642 -34.522 1.00 61.84 106 ALA A O 1
ATOM 874 N N . SER A 1 107 ? 24.898 -9.449 -35.892 1.00 58.94 107 SER A N 1
ATOM 875 C CA . SER A 1 107 ? 25.541 -10.137 -37.014 1.00 58.94 107 SER A CA 1
ATOM 876 C C . SER A 1 107 ? 26.578 -9.265 -37.732 1.00 58.94 107 SER A C 1
ATOM 878 O O . SER A 1 107 ? 27.628 -9.774 -38.111 1.00 58.94 107 SER A O 1
ATOM 880 N N . CYS A 1 108 ? 26.355 -7.950 -37.856 1.00 55.78 108 CYS A N 1
ATOM 881 C CA . CYS A 1 108 ? 27.330 -7.031 -38.456 1.00 55.78 108 CYS A CA 1
ATOM 882 C C . CYS A 1 108 ? 28.602 -6.876 -37.609 1.00 55.78 108 CYS A C 1
ATOM 884 O O . CYS A 1 108 ? 29.696 -6.837 -38.165 1.00 55.78 108 CYS A O 1
ATOM 886 N N . THR A 1 109 ? 28.496 -6.842 -36.277 1.00 55.41 109 THR A N 1
ATOM 887 C CA . THR A 1 109 ? 29.680 -6.730 -35.401 1.00 55.41 109 THR A CA 1
ATOM 888 C C . THR A 1 109 ? 30.539 -7.997 -35.383 1.00 55.41 109 THR A C 1
ATOM 890 O O . THR A 1 109 ? 31.739 -7.920 -35.129 1.00 55.41 109 THR A O 1
ATOM 893 N N . GLN A 1 110 ? 29.965 -9.164 -35.697 1.00 49.66 110 GLN A N 1
ATOM 894 C CA . GLN A 1 110 ? 30.732 -10.396 -35.912 1.00 49.66 110 GLN A CA 1
ATOM 895 C C . GLN A 1 110 ? 31.510 -10.395 -37.232 1.00 49.66 110 GLN A C 1
ATOM 897 O O . GLN A 1 110 ? 32.566 -11.017 -37.301 1.00 49.66 110 GLN A O 1
ATOM 902 N N . VAL A 1 111 ? 31.031 -9.685 -38.257 1.00 50.47 111 VAL A N 1
ATOM 903 C CA . VAL A 1 111 ? 31.732 -9.574 -39.544 1.00 50.47 111 VAL A CA 1
ATOM 904 C C . VAL A 1 111 ? 32.953 -8.649 -39.429 1.00 50.47 111 VAL A C 1
ATOM 906 O O . VAL A 1 111 ? 34.018 -9.003 -39.925 1.00 50.47 111 VAL A O 1
ATOM 909 N N . GLU A 1 112 ? 32.872 -7.541 -38.681 1.00 48.84 112 GLU A N 1
ATOM 910 C CA . GLU A 1 112 ? 34.025 -6.637 -38.465 1.00 48.84 112 GLU A CA 1
ATOM 911 C C . GLU A 1 112 ? 35.167 -7.262 -37.633 1.00 48.84 112 GLU A C 1
ATOM 913 O O . GLU A 1 112 ? 36.324 -6.867 -37.768 1.00 48.84 112 GLU A O 1
ATOM 918 N N . LEU A 1 113 ? 34.878 -8.261 -36.791 1.00 46.59 113 LEU A N 1
ATOM 919 C CA . LEU A 1 113 ? 35.893 -8.975 -35.999 1.00 46.59 113 LEU A CA 1
ATOM 920 C C . LEU A 1 113 ? 36.676 -10.021 -36.810 1.00 46.59 113 LEU A C 1
ATOM 922 O O . LEU A 1 113 ? 37.781 -10.383 -36.411 1.00 46.59 113 LEU A O 1
ATOM 926 N N . ILE A 1 114 ? 36.128 -10.486 -37.936 1.00 50.84 114 ILE A N 1
ATOM 927 C CA . ILE A 1 114 ? 36.796 -11.435 -38.841 1.00 50.84 114 ILE A CA 1
ATOM 928 C C . ILE A 1 114 ? 37.752 -10.692 -39.794 1.00 50.84 114 ILE A C 1
ATOM 930 O O . ILE A 1 114 ? 38.820 -11.210 -40.105 1.00 50.84 114 ILE A O 1
ATOM 934 N N . ASP A 1 115 ? 37.452 -9.441 -40.160 1.00 50.50 115 ASP A N 1
ATOM 935 C CA . ASP A 1 115 ? 38.331 -8.619 -41.016 1.00 50.50 115 ASP A CA 1
ATOM 936 C C . ASP A 1 115 ? 39.611 -8.122 -40.305 1.00 50.50 115 ASP A C 1
ATOM 938 O O . ASP A 1 115 ? 40.603 -7.776 -40.951 1.00 50.50 115 ASP A O 1
ATOM 942 N N . LEU A 1 116 ? 39.641 -8.112 -38.965 1.00 52.31 116 LEU A N 1
ATOM 943 C CA . LEU A 1 116 ? 40.821 -7.693 -38.192 1.00 52.31 116 LEU A CA 1
ATOM 944 C C . LEU A 1 116 ? 41.855 -8.811 -37.974 1.00 52.31 116 LEU A C 1
ATOM 946 O O . LEU A 1 116 ? 42.998 -8.501 -37.634 1.00 52.31 116 LEU A O 1
ATOM 950 N N . SER A 1 117 ? 41.509 -10.090 -38.179 1.00 52.62 117 SER A N 1
ATOM 951 C CA . SER A 1 117 ? 42.480 -11.193 -38.068 1.00 52.62 117 SER A CA 1
ATOM 952 C C . SER A 1 117 ? 43.287 -11.441 -39.344 1.00 52.62 117 SER A C 1
ATOM 954 O O . SER A 1 117 ? 44.401 -11.950 -39.249 1.00 52.62 117 SER A O 1
ATOM 956 N N . ASP A 1 118 ? 42.786 -11.024 -40.510 1.00 55.00 118 ASP A N 1
ATOM 957 C CA . ASP A 1 118 ? 43.471 -11.224 -41.799 1.00 55.00 118 ASP A CA 1
ATOM 958 C C . ASP A 1 118 ? 44.456 -10.092 -42.158 1.00 55.00 118 ASP A C 1
ATOM 960 O O . ASP A 1 118 ? 45.223 -10.208 -43.111 1.00 55.00 118 ASP A O 1
ATOM 964 N N . SER A 1 119 ? 44.518 -9.022 -41.354 1.00 56.34 119 SER A N 1
ATOM 965 C CA . SER A 1 119 ? 45.487 -7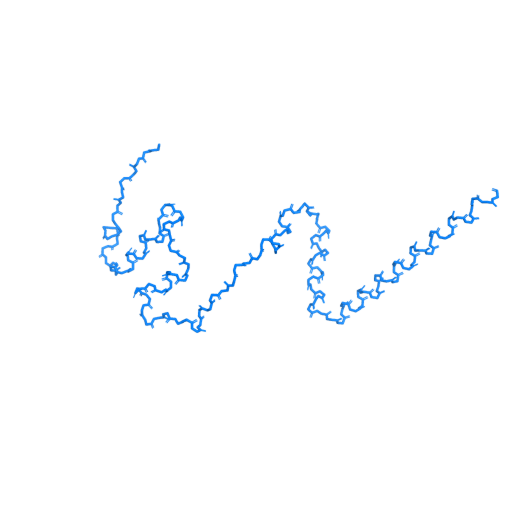.920 -41.522 1.00 56.34 119 SER A CA 1
ATOM 966 C C . SER A 1 119 ? 46.753 -8.046 -40.656 1.00 56.34 119 SER A C 1
ATOM 968 O O . SER A 1 119 ? 47.602 -7.158 -40.694 1.00 56.34 119 SER A O 1
ATOM 970 N N . LEU A 1 120 ? 46.910 -9.128 -39.878 1.00 54.72 120 LEU A N 1
ATOM 971 C CA . LEU A 1 120 ? 48.096 -9.376 -39.037 1.00 54.72 120 LEU A CA 1
ATOM 972 C C . LEU A 1 120 ? 48.942 -10.571 -39.513 1.00 54.72 120 LEU A C 1
ATOM 974 O O . LEU A 1 120 ? 49.611 -11.228 -38.714 1.00 54.72 120 LEU A O 1
ATOM 978 N N . LEU A 1 121 ? 48.893 -10.869 -40.813 1.00 52.19 121 LEU A N 1
ATOM 979 C CA . LEU A 1 121 ? 49.690 -11.924 -41.436 1.00 52.19 121 LEU A CA 1
ATOM 980 C C . LEU A 1 121 ? 50.260 -11.473 -42.790 1.00 52.19 121 LEU A C 1
ATOM 982 O O . LEU A 1 121 ? 50.124 -12.171 -43.789 1.00 52.19 121 LEU A O 1
ATOM 986 N N . ILE A 1 122 ? 50.908 -10.302 -42.801 1.00 42.62 122 ILE A N 1
ATOM 987 C CA . ILE A 1 122 ? 51.998 -9.929 -43.723 1.00 42.62 122 ILE A CA 1
ATOM 988 C C . ILE A 1 122 ? 53.040 -9.147 -42.923 1.00 42.62 122 ILE A C 1
ATOM 990 O O . ILE A 1 122 ? 52.630 -8.225 -42.183 1.00 42.62 122 ILE A O 1
#

Secondary structure (DSSP, 8-state):
---PPPPPHHHH-TTS-HHHHHHHHHHT-SSGGGSPPHHHHHTSGGGTTT--GGGS---PPPPGGGGHHHHS---HHHHHHHHHHHHHHT-HHHHHHHHHHHHHHHHHHHHHHHHTTTTS--

InterPro domains:
  IPR011009 Protein kinase-like domain superfamily [SSF56112] (10-91)

Foldseek 3Di:
DDDDDDDQVCVVCVPDDPQVSVLVCQCPDPPPVSHDDPVVSLPRPVCVPPRDCVVVDDDDDDDVVVVVVVVDDDDPVRVVVVVVVVVCVVVVVVVVVVVVVVVVVVVVVVVVVVVVVVVPPD

Radius of gyration: 29.38 Å; chains: 1; bounding box: 75×28×71 Å

Sequence (122 aa):
MRKKTLVPFSQKFPDADPSALRLLERLLAFDPKDRPTAEEALADPYFCGLANVDREPSTQAISKLEFEFERRKLTKDDVRELIYREILEYHPQMLQEYLRGAIILASCTQVELIDLSDSLLI